Protein AF-A0A2L2YKZ9-F1 (afdb_monomer_lite)

Foldseek 3Di:
DVVVVVVVVVVVVVVVQVVVVHDPPPDDDDADPPNVLVVVLVVVVVVCVVVVHDDDPVNSVVSSVVSCVVVVDDDDD

InterPro domains:
  IPR006600 HTH CenpB-type DNA-binding domain [PF03221] (34-68)
  IPR009057 Homedomain-like superfamily [SSF46689] (32-74)

Organism: Parasteatoda tepidariorum (NCBI:txid114398)

Structure (mmCIF, N/CA/C/O backbone):
data_AF-A0A2L2YKZ9-F1
#
_entry.id   AF-A0A2L2YKZ9-F1
#
loop_
_atom_site.group_PDB
_atom_site.id
_atom_site.type_symbol
_atom_site.label_atom_id
_atom_site.label_alt_id
_atom_site.label_comp_id
_atom_site.label_asym_id
_atom_site.label_entity_id
_atom_site.label_seq_id
_atom_site.pdbx_PDB_ins_code
_atom_site.Cartn_x
_atom_site.Cartn_y
_atom_site.Cartn_z
_atom_site.occupancy
_atom_site.B_iso_or_equiv
_atom_site.auth_seq_id
_atom_site.auth_comp_id
_atom_site.auth_asym_id
_atom_site.auth_atom_id
_atom_site.pdbx_PDB_model_num
ATOM 1 N N . VAL A 1 1 ? -14.896 29.003 38.536 1.00 71.88 1 VAL A N 1
ATOM 2 C CA . VAL A 1 1 ? -13.435 29.240 38.626 1.00 71.88 1 VAL A CA 1
ATOM 3 C C . VAL A 1 1 ? -12.593 28.017 38.262 1.00 71.88 1 VAL A C 1
ATOM 5 O O . VAL A 1 1 ? -11.882 28.068 37.272 1.00 71.88 1 VAL A O 1
ATOM 8 N N . GLU A 1 2 ? -12.613 26.913 39.021 1.00 77.25 2 GLU A N 1
ATOM 9 C CA . GLU A 1 2 ? -11.689 25.787 38.750 1.00 77.25 2 GLU A CA 1
ATOM 10 C C . GLU A 1 2 ? -12.053 24.984 37.485 1.00 77.25 2 GLU A C 1
ATOM 12 O O . GLU A 1 2 ? -11.178 24.582 36.722 1.00 77.25 2 GLU A O 1
ATOM 17 N N . ILE A 1 3 ? -13.353 24.805 37.233 1.00 83.06 3 ILE A N 1
ATOM 18 C CA . ILE A 1 3 ? -13.876 24.153 36.021 1.00 83.06 3 ILE A CA 1
ATOM 19 C C . ILE A 1 3 ? -13.540 24.978 34.771 1.00 83.06 3 ILE A C 1
ATOM 21 O O . ILE A 1 3 ? -13.108 24.424 33.766 1.00 83.06 3 ILE A O 1
ATOM 25 N N . GLU A 1 4 ? -13.675 26.302 34.854 1.00 85.88 4 GLU A N 1
ATOM 26 C CA . GLU A 1 4 ? -13.358 27.227 33.756 1.00 85.88 4 GLU A CA 1
ATOM 27 C C . GLU A 1 4 ? -11.869 27.171 33.397 1.00 85.88 4 GLU A C 1
ATOM 29 O O . GLU A 1 4 ? -11.532 26.998 32.231 1.00 85.88 4 GLU A O 1
ATOM 34 N N . LYS A 1 5 ? -10.978 27.174 34.399 1.00 88.88 5 LYS A N 1
ATOM 35 C CA . LYS A 1 5 ? -9.526 27.025 34.188 1.00 88.88 5 LYS A CA 1
ATOM 36 C C . LYS A 1 5 ? -9.151 25.694 33.528 1.00 88.88 5 LYS A C 1
ATOM 38 O O . LYS A 1 5 ? -8.270 25.651 32.672 1.00 88.88 5 LYS A O 1
ATOM 43 N N . LYS A 1 6 ? -9.811 24.593 33.913 1.00 90.31 6 LYS A N 1
ATOM 44 C CA . LYS A 1 6 ? -9.607 23.280 33.272 1.00 90.31 6 LYS A CA 1
ATOM 45 C C . LYS A 1 6 ? -10.081 23.300 31.817 1.00 90.31 6 LYS A C 1
ATOM 47 O O . LYS A 1 6 ? -9.378 22.785 30.953 1.00 90.31 6 LYS A O 1
ATOM 52 N N . ASN A 1 7 ? -11.220 23.936 31.542 1.00 91.81 7 ASN A N 1
ATOM 53 C CA . ASN A 1 7 ? -11.744 24.091 30.186 1.00 91.81 7 ASN A CA 1
ATOM 54 C C . ASN A 1 7 ? -10.788 24.903 29.292 1.00 91.81 7 ASN A C 1
ATOM 56 O O . ASN A 1 7 ? -10.444 24.468 28.197 1.00 91.81 7 ASN A O 1
ATOM 60 N N . GLU A 1 8 ? -10.275 26.031 29.785 1.00 94.00 8 GLU A N 1
ATOM 61 C CA . GLU A 1 8 ? -9.285 26.850 29.070 1.00 94.00 8 GLU A CA 1
ATOM 62 C C . GLU A 1 8 ? -8.015 26.064 28.730 1.00 94.00 8 GLU A C 1
ATOM 64 O O . GLU A 1 8 ? -7.509 26.154 27.612 1.00 94.00 8 GLU A O 1
ATOM 69 N N . SER A 1 9 ? -7.521 25.245 29.663 1.00 92.00 9 SER A N 1
ATOM 70 C CA . SER A 1 9 ? -6.342 24.404 29.440 1.00 92.00 9 SER A CA 1
ATOM 71 C C . SER A 1 9 ? -6.562 23.378 28.321 1.00 92.00 9 SER A C 1
ATOM 73 O O . SER A 1 9 ? -5.697 23.221 27.456 1.00 92.00 9 SER A O 1
ATOM 75 N N . VAL A 1 10 ? -7.733 22.733 28.291 1.00 92.81 10 VAL A N 1
ATOM 76 C CA . VAL A 1 10 ? -8.111 21.784 27.231 1.00 92.81 10 VAL A CA 1
ATOM 77 C C . VAL A 1 10 ? -8.212 22.493 25.882 1.00 92.81 10 VAL A C 1
ATOM 79 O O . VAL A 1 10 ? -7.623 22.037 24.903 1.00 92.81 10 VAL A O 1
ATOM 82 N N . MET A 1 11 ? -8.900 23.634 25.830 1.00 94.81 11 MET A N 1
ATOM 83 C CA . MET A 1 11 ? -9.073 24.397 24.592 1.00 94.81 11 MET A CA 1
ATOM 84 C C . MET A 1 11 ? -7.741 24.929 24.059 1.00 94.81 11 MET A C 1
ATOM 86 O O . MET A 1 11 ? -7.504 24.911 22.851 1.00 94.81 11 MET A O 1
ATOM 90 N N . ASN A 1 12 ? -6.838 25.346 24.949 1.00 94.31 12 ASN A N 1
ATOM 91 C CA . ASN A 1 12 ? -5.497 25.764 24.565 1.00 94.31 12 ASN A CA 1
ATOM 92 C C . ASN A 1 12 ? -4.682 24.592 24.001 1.00 94.31 12 ASN A C 1
ATOM 94 O O . ASN A 1 12 ? -4.028 24.748 22.974 1.00 94.31 12 ASN A O 1
ATOM 98 N N . TYR A 1 13 ? -4.762 23.408 24.618 1.00 88.81 13 TYR A N 1
ATOM 99 C CA . TYR A 1 13 ? -4.106 22.209 24.096 1.00 88.81 13 TYR A CA 1
ATOM 100 C C . TYR A 1 13 ? -4.611 21.851 22.691 1.00 88.81 13 TYR A C 1
ATOM 102 O O . TYR A 1 13 ? -3.800 21.667 21.787 1.00 88.81 13 TYR A O 1
ATOM 110 N N . VAL A 1 14 ? -5.931 21.819 22.480 1.00 89.94 14 VAL A N 1
ATOM 111 C CA . VAL A 1 14 ? -6.528 21.544 21.161 1.00 89.94 14 VAL A CA 1
ATOM 112 C C . VAL A 1 14 ? -6.087 22.589 20.132 1.00 89.94 14 VAL A C 1
ATOM 114 O O . VAL A 1 14 ? -5.600 22.226 19.068 1.00 89.94 14 VAL A O 1
ATOM 117 N N . SER A 1 15 ? -6.140 23.877 20.482 1.00 91.94 15 SER A N 1
ATOM 118 C CA . SER A 1 15 ? -5.706 24.978 19.608 1.00 91.94 15 SER A CA 1
ATOM 119 C C . SER A 1 15 ? -4.234 24.870 19.197 1.00 91.94 15 SER A C 1
ATOM 121 O O . SER A 1 15 ? -3.893 25.078 18.032 1.00 91.94 15 SER A O 1
ATOM 123 N N . VAL A 1 16 ? -3.348 24.521 20.135 1.00 89.38 16 VAL A N 1
ATOM 124 C CA . VAL A 1 16 ? -1.922 24.293 19.852 1.00 89.38 16 VAL A CA 1
ATOM 125 C C . VAL A 1 16 ? -1.739 23.094 18.923 1.00 89.38 16 VAL A C 1
ATOM 127 O O . VAL A 1 16 ? -0.955 23.165 17.979 1.00 89.38 16 VAL A O 1
ATOM 130 N N . MET A 1 17 ? -2.477 22.010 19.158 1.00 87.62 17 MET A N 1
ATOM 131 C CA . MET A 1 17 ? -2.412 20.808 18.330 1.00 87.62 17 MET A CA 1
ATOM 132 C C . MET A 1 17 ? -2.904 21.067 16.904 1.00 87.62 17 MET A C 1
ATOM 134 O O . MET A 1 17 ? -2.232 20.659 15.961 1.00 87.62 17 MET A O 1
ATOM 138 N N . ASP A 1 18 ? -4.013 21.782 16.727 1.00 87.00 18 ASP A N 1
ATOM 139 C CA . ASP A 1 18 ? -4.553 22.100 15.401 1.00 87.00 18 ASP A CA 1
ATOM 140 C C . ASP A 1 18 ? -3.599 23.002 14.605 1.00 87.00 18 ASP A C 1
ATOM 142 O O . ASP A 1 18 ? -3.355 22.762 13.422 1.00 87.00 18 ASP A O 1
ATOM 146 N N . LYS A 1 19 ? -2.980 23.994 15.262 1.00 88.25 19 LYS A N 1
ATOM 147 C CA . LYS A 1 19 ? -1.976 24.874 14.635 1.00 88.25 19 LYS A CA 1
ATOM 148 C C . LYS A 1 19 ? -0.710 24.134 14.207 1.00 88.25 19 LYS A C 1
ATOM 150 O O . LYS A 1 19 ? -0.120 24.487 13.191 1.00 88.25 19 LYS A O 1
ATOM 155 N N . ASN A 1 20 ? -0.298 23.124 14.970 1.00 85.19 20 ASN A N 1
ATOM 156 C CA . ASN A 1 20 ? 0.958 22.403 14.753 1.00 85.19 20 ASN A CA 1
ATOM 157 C C . ASN A 1 20 ? 0.795 21.136 13.892 1.00 85.19 20 ASN A C 1
ATOM 159 O O . ASN A 1 20 ? 1.721 20.331 13.805 1.00 85.19 20 ASN A O 1
ATOM 163 N N . ASN A 1 21 ? -0.366 20.951 13.247 1.00 81.94 21 ASN A N 1
ATOM 164 C CA . ASN A 1 21 ? -0.705 19.742 12.489 1.00 81.94 21 ASN A CA 1
ATOM 165 C C . ASN A 1 21 ? -0.595 18.460 13.347 1.00 81.94 21 ASN A C 1
ATOM 167 O O . ASN A 1 21 ? -0.140 17.401 12.908 1.00 81.94 21 ASN A O 1
ATOM 171 N N . GLY A 1 22 ? -1.015 18.571 14.605 1.00 82.31 22 GLY A N 1
ATOM 172 C CA . GLY A 1 22 ? -0.892 17.554 15.636 1.00 82.31 22 GLY A CA 1
ATOM 173 C C . GLY A 1 22 ? 0.432 17.624 16.400 1.00 82.31 22 GLY A C 1
ATOM 174 O O . GLY A 1 22 ? 1.079 18.659 16.499 1.00 82.31 22 GLY A O 1
ATOM 175 N N . ASN A 1 23 ? 0.813 16.491 16.988 1.00 82.31 23 ASN A N 1
ATOM 176 C CA . ASN A 1 23 ? 2.114 16.322 17.625 1.00 82.31 23 ASN A CA 1
ATOM 177 C C . ASN A 1 23 ? 3.020 15.576 16.635 1.00 82.31 23 ASN A C 1
ATOM 179 O O . ASN A 1 23 ? 2.756 14.413 16.321 1.00 82.31 23 ASN A O 1
ATOM 183 N N 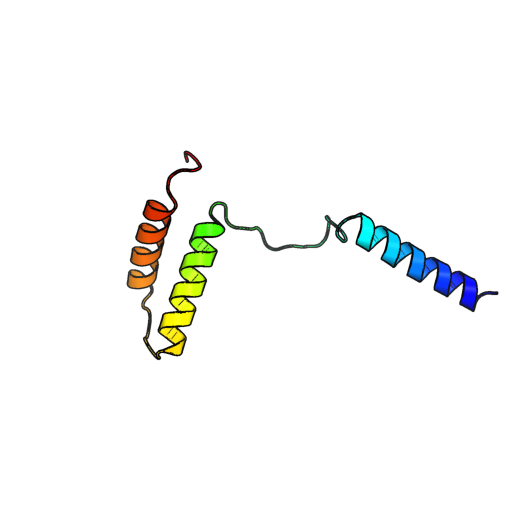. LEU A 1 24 ? 4.048 16.262 16.133 1.00 76.88 24 LEU A N 1
ATOM 184 C CA . LEU A 1 24 ? 5.001 15.729 15.155 1.00 76.88 24 LEU A CA 1
ATOM 185 C C . LEU A 1 24 ? 5.908 14.634 15.747 1.00 76.88 24 LEU A C 1
ATOM 187 O O . LEU A 1 24 ? 6.408 13.801 14.998 1.00 76.88 24 LEU A O 1
ATOM 191 N N . ASP A 1 25 ? 6.026 14.566 17.078 1.00 81.38 25 ASP A N 1
ATOM 192 C CA . ASP A 1 25 ? 6.755 13.524 17.819 1.00 81.38 25 ASP A CA 1
ATOM 193 C C . ASP A 1 25 ? 5.897 12.278 18.093 1.00 81.38 25 ASP A C 1
ATOM 195 O O . ASP A 1 25 ? 6.296 11.364 18.823 1.00 81.38 25 ASP A O 1
ATOM 199 N N . ARG A 1 26 ? 4.681 12.213 17.535 1.00 83.12 26 ARG A N 1
ATOM 200 C CA . ARG A 1 26 ? 3.874 10.993 17.603 1.00 83.12 26 ARG A CA 1
ATOM 201 C C . ARG A 1 26 ? 4.624 9.849 16.934 1.00 83.12 26 ARG A C 1
ATOM 203 O O . ARG A 1 26 ? 5.192 9.981 15.854 1.00 83.12 26 ARG A O 1
ATOM 210 N N . LYS A 1 27 ? 4.553 8.676 17.560 1.00 87.00 27 LYS A N 1
ATOM 211 C CA . LYS A 1 27 ? 5.063 7.440 16.973 1.00 87.00 27 LYS A CA 1
ATOM 212 C C . LYS A 1 27 ? 4.275 7.117 15.701 1.00 87.00 27 LYS A C 1
ATOM 214 O O . LYS A 1 27 ? 3.144 6.643 15.776 1.00 87.00 27 LYS A O 1
ATOM 219 N N . CYS A 1 28 ? 4.895 7.350 14.553 1.00 82.75 28 CYS A N 1
ATOM 220 C CA . CYS A 1 28 ? 4.357 7.020 13.238 1.00 82.75 28 CYS A CA 1
ATOM 221 C C . CYS A 1 28 ? 5.117 5.840 12.622 1.00 82.75 28 CYS A C 1
ATOM 223 O O . CYS A 1 28 ? 6.271 5.572 12.963 1.00 82.75 28 CYS A O 1
ATOM 225 N N . MET A 1 29 ? 4.468 5.132 11.695 1.00 86.62 29 MET A N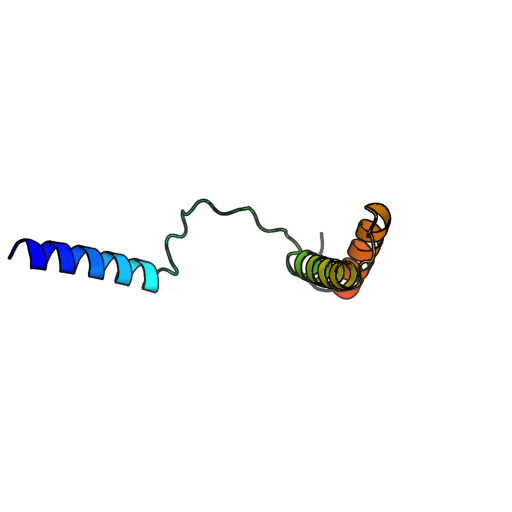 1
ATOM 226 C CA . MET A 1 29 ? 5.156 4.150 10.858 1.00 86.62 29 MET A CA 1
ATOM 227 C C . MET A 1 29 ? 6.030 4.878 9.839 1.00 86.62 29 MET A C 1
ATOM 229 O O . MET A 1 29 ? 5.623 5.897 9.281 1.00 86.62 29 MET A O 1
ATOM 233 N N . LYS A 1 30 ? 7.227 4.346 9.580 1.00 84.19 30 LYS A N 1
ATOM 234 C CA . LYS A 1 30 ? 8.088 4.858 8.514 1.00 84.19 30 LYS A CA 1
ATOM 235 C C . LYS A 1 30 ? 7.372 4.686 7.173 1.00 84.19 30 LYS A C 1
ATOM 237 O O . LYS A 1 30 ? 6.963 3.575 6.840 1.00 84.19 30 LYS A O 1
ATOM 242 N N . MET A 1 31 ? 7.237 5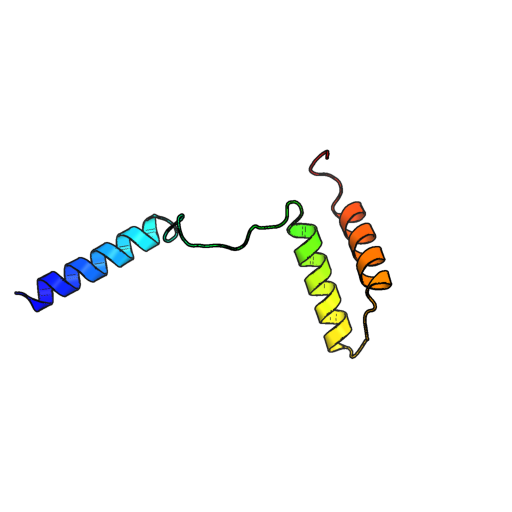.776 6.423 1.00 82.81 31 MET A N 1
ATOM 243 C CA . MET A 1 31 ? 6.706 5.729 5.063 1.00 82.81 31 MET A CA 1
ATOM 244 C C . MET A 1 31 ? 7.749 5.174 4.094 1.00 82.81 31 MET A C 1
ATOM 246 O O . MET A 1 31 ? 8.958 5.315 4.303 1.00 82.81 31 MET A O 1
ATOM 250 N N . SER A 1 32 ? 7.266 4.529 3.039 1.00 83.19 32 SER A N 1
ATOM 251 C CA . SER A 1 32 ? 8.101 4.067 1.938 1.00 83.19 32 SER A CA 1
ATOM 252 C C . SER A 1 32 ? 8.660 5.244 1.148 1.00 83.19 32 SE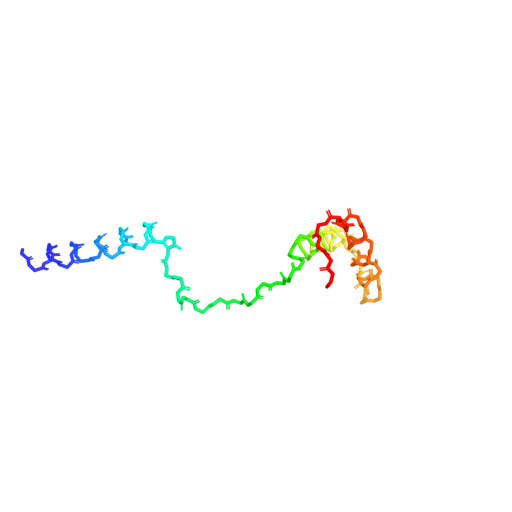R A C 1
ATOM 254 O O . SER A 1 32 ? 8.002 6.275 1.011 1.00 83.19 32 SER A O 1
ATOM 256 N N . THR A 1 33 ? 9.864 5.082 0.598 1.00 85.06 33 THR A N 1
ATOM 257 C CA . THR A 1 33 ? 10.473 6.075 -0.298 1.00 85.06 33 THR A CA 1
ATOM 258 C C . THR A 1 33 ? 9.606 6.312 -1.537 1.00 85.06 33 THR A C 1
ATOM 260 O O . THR A 1 33 ? 9.519 7.438 -2.014 1.00 85.06 33 THR A O 1
ATOM 263 N N . ASN A 1 34 ? 8.911 5.270 -2.008 1.00 85.75 34 ASN A N 1
ATOM 264 C CA . ASN A 1 34 ? 8.063 5.306 -3.198 1.00 85.75 34 ASN A CA 1
ATOM 265 C C . ASN A 1 34 ? 6.584 5.127 -2.826 1.00 85.75 34 ASN A C 1
ATOM 267 O O . ASN A 1 34 ? 5.901 4.237 -3.331 1.00 85.75 34 ASN A O 1
ATOM 271 N N . ASP A 1 35 ? 6.082 5.986 -1.939 1.00 89.50 35 ASP A N 1
ATOM 272 C CA . ASP A 1 35 ? 4.703 5.938 -1.432 1.00 89.50 35 ASP A CA 1
ATOM 273 C C . ASP A 1 35 ? 3.634 5.951 -2.549 1.00 89.50 35 ASP A C 1
ATOM 275 O O . ASP A 1 35 ? 2.590 5.314 -2.423 1.00 89.50 35 ASP A O 1
ATOM 279 N N . GLU A 1 36 ? 3.899 6.604 -3.687 1.00 89.81 36 GLU A N 1
ATOM 280 C CA . GLU A 1 36 ? 3.001 6.579 -4.854 1.00 89.81 36 GLU A CA 1
ATOM 281 C C . GLU A 1 36 ? 2.880 5.182 -5.485 1.00 89.81 36 GLU A C 1
ATOM 283 O O . GLU A 1 36 ? 1.775 4.756 -5.838 1.00 89.81 36 GLU A O 1
ATOM 288 N N . VAL A 1 37 ? 3.995 4.447 -5.583 1.00 92.38 37 VAL A N 1
ATOM 289 C CA . VAL A 1 37 ? 4.021 3.068 -6.097 1.00 92.38 37 VAL A CA 1
ATOM 290 C C . VAL A 1 37 ? 3.246 2.156 -5.151 1.00 92.38 37 VAL A C 1
ATOM 292 O O . VAL A 1 37 ? 2.393 1.391 -5.605 1.00 92.38 37 VAL A O 1
ATOM 295 N N . ASP A 1 38 ? 3.481 2.284 -3.845 1.00 92.12 38 ASP A N 1
ATOM 296 C CA . ASP A 1 38 ? 2.814 1.466 -2.829 1.00 92.12 38 ASP A CA 1
ATOM 297 C C . ASP A 1 38 ? 1.303 1.721 -2.797 1.00 92.12 38 ASP A C 1
ATOM 299 O O . ASP A 1 38 ? 0.511 0.775 -2.769 1.00 92.12 38 ASP A O 1
ATOM 303 N N . LYS A 1 39 ? 0.877 2.988 -2.891 1.00 93.50 39 LYS A N 1
ATOM 304 C CA . LYS A 1 39 ? -0.543 3.361 -2.988 1.00 93.50 39 LYS A CA 1
ATOM 305 C C . LYS A 1 39 ? -1.206 2.770 -4.228 1.00 93.50 39 LYS A C 1
ATOM 307 O O . LYS A 1 39 ? -2.285 2.184 -4.124 1.00 93.50 39 LYS A O 1
ATOM 312 N N . ALA A 1 40 ? -0.577 2.906 -5.395 1.00 94.69 40 ALA A N 1
ATOM 313 C CA . ALA A 1 40 ? -1.114 2.368 -6.641 1.00 94.69 40 ALA A CA 1
ATOM 314 C C . ALA A 1 40 ? -1.214 0.836 -6.605 1.00 94.69 40 ALA A C 1
ATOM 316 O O . ALA A 1 40 ? -2.241 0.273 -6.996 1.00 94.69 40 ALA A O 1
ATOM 317 N N . LEU A 1 41 ? -0.181 0.167 -6.083 1.00 95.62 41 LEU A N 1
ATOM 318 C CA . LEU A 1 41 ? -0.166 -1.280 -5.899 1.00 95.62 41 LEU A CA 1
ATOM 319 C C . LEU A 1 41 ? -1.288 -1.735 -4.968 1.00 95.62 41 LEU A C 1
ATOM 321 O O . LEU A 1 41 ? -2.003 -2.683 -5.295 1.00 95.62 41 LEU A O 1
ATOM 325 N N . TYR A 1 42 ? -1.463 -1.053 -3.836 1.00 95.81 42 TYR A N 1
ATOM 326 C CA . TYR A 1 42 ? -2.486 -1.394 -2.856 1.00 95.81 42 TYR A CA 1
ATOM 327 C C . TYR A 1 42 ? -3.901 -1.227 -3.420 1.00 95.81 42 TYR A C 1
ATOM 329 O O . TYR A 1 42 ? -4.730 -2.126 -3.276 1.00 95.81 42 TYR A O 1
ATOM 337 N N . LEU A 1 43 ? -4.174 -0.127 -4.130 1.00 97.25 43 LEU A N 1
ATOM 338 C CA . LEU A 1 43 ? -5.468 0.089 -4.784 1.00 97.25 43 LEU A CA 1
ATOM 339 C C . LEU A 1 43 ? -5.755 -0.979 -5.840 1.00 97.25 43 LEU A C 1
ATOM 341 O O . LEU A 1 43 ? -6.849 -1.545 -5.858 1.00 97.25 43 LEU A O 1
ATOM 345 N N . TRP A 1 44 ? -4.771 -1.296 -6.683 1.00 96.94 44 TRP A N 1
ATOM 346 C CA . TRP A 1 44 ? -4.900 -2.376 -7.657 1.00 96.94 44 TRP A CA 1
ATOM 347 C C . TRP A 1 44 ? -5.165 -3.718 -6.963 1.00 96.94 44 TRP A C 1
ATOM 349 O O . TRP A 1 44 ? -6.088 -4.435 -7.346 1.00 96.94 44 TRP A O 1
ATOM 359 N N . PHE A 1 45 ? -4.426 -4.045 -5.901 1.00 97.69 45 PHE A N 1
ATOM 360 C CA . PHE A 1 45 ? -4.637 -5.273 -5.136 1.00 97.69 45 PHE A CA 1
ATOM 361 C C . PHE A 1 45 ? -6.069 -5.360 -4.590 1.00 97.69 45 PHE A C 1
ATOM 363 O O . PHE A 1 45 ? -6.733 -6.379 -4.778 1.00 97.69 45 PHE A O 1
ATOM 370 N N . LEU A 1 46 ? -6.579 -4.283 -3.983 1.00 97.44 46 LEU A N 1
ATOM 371 C CA . LEU A 1 46 ? -7.950 -4.229 -3.470 1.00 97.44 46 LEU A CA 1
ATOM 372 C C . LEU A 1 46 ? -9.000 -4.418 -4.571 1.00 97.44 46 LEU A C 1
ATOM 374 O O . LEU A 1 46 ? -9.968 -5.143 -4.354 1.00 97.44 46 LEU A O 1
ATOM 378 N N . GLN A 1 47 ? -8.801 -3.819 -5.747 1.00 97.44 47 GLN A N 1
ATOM 379 C CA . GLN A 1 47 ? -9.701 -3.991 -6.894 1.00 97.44 47 GLN A CA 1
ATOM 380 C C . GLN A 1 47 ? -9.758 -5.448 -7.367 1.00 97.44 47 GLN A C 1
ATOM 382 O O . GLN A 1 47 ? -10.830 -5.974 -7.634 1.00 97.44 47 GLN A O 1
ATOM 387 N N . ASN A 1 48 ? -8.622 -6.137 -7.437 1.00 96.94 48 ASN A N 1
ATOM 388 C CA . ASN A 1 48 ? -8.609 -7.551 -7.824 1.00 96.94 48 ASN A CA 1
ATOM 389 C C . ASN A 1 48 ? -9.251 -8.424 -6.732 1.00 96.94 48 ASN A C 1
ATOM 391 O O . ASN A 1 48 ? -10.018 -9.342 -7.021 1.00 96.94 48 ASN A O 1
ATOM 395 N N . ARG A 1 49 ? -8.996 -8.109 -5.456 1.00 96.00 49 ARG A N 1
ATOM 396 C CA . ARG A 1 49 ? -9.593 -8.822 -4.319 1.00 96.00 49 ARG A CA 1
ATOM 397 C C . ARG A 1 49 ? -11.107 -8.647 -4.247 1.00 96.00 49 ARG A C 1
ATOM 399 O O . ARG A 1 49 ? -11.786 -9.616 -3.915 1.00 96.00 49 ARG A O 1
ATOM 406 N N . SER A 1 50 ? -11.639 -7.467 -4.570 1.00 97.44 50 SER A N 1
ATOM 407 C CA . SER A 1 50 ? -13.090 -7.244 -4.613 1.00 97.44 50 SER A CA 1
ATOM 408 C C . SER A 1 50 ? -13.767 -8.030 -5.738 1.00 97.44 50 SER A C 1
ATOM 410 O O . SER A 1 50 ? -14.922 -8.421 -5.595 1.00 97.44 50 SER A O 1
ATOM 412 N N . LEU A 1 51 ? -13.029 -8.350 -6.804 1.00 97.44 51 LEU A N 1
ATOM 413 C CA . LEU A 1 51 ? -13.452 -9.263 -7.870 1.00 97.44 51 LEU A CA 1
ATOM 414 C C . LEU A 1 51 ? -13.259 -10.748 -7.512 1.00 97.44 51 LEU A C 1
ATOM 416 O O . LEU A 1 51 ? -13.463 -11.618 -8.356 1.00 97.44 51 LEU A O 1
ATOM 420 N N . GLY A 1 52 ? -12.835 -11.061 -6.284 1.00 96.94 52 GLY A N 1
ATOM 421 C CA . GLY A 1 52 ? -12.571 -12.430 -5.839 1.00 96.94 52 GLY A CA 1
ATOM 422 C C . GLY A 1 52 ? -11.309 -13.050 -6.443 1.00 96.94 52 GLY A C 1
ATOM 423 O O . GLY A 1 52 ? -11.097 -14.253 -6.298 1.00 96.94 52 GLY A O 1
ATOM 424 N N . GLN A 1 53 ? -10.454 -12.261 -7.099 1.00 95.88 53 GLN A N 1
ATOM 425 C CA . GLN A 1 53 ? -9.248 -12.774 -7.738 1.00 95.88 53 GLN A CA 1
ATOM 426 C C . GLN A 1 53 ? -8.135 -12.977 -6.696 1.00 95.88 53 GLN A C 1
ATOM 428 O O . GLN A 1 53 ? -7.772 -12.040 -5.973 1.00 95.88 53 GLN A O 1
ATOM 433 N N . PRO A 1 54 ? -7.573 -14.193 -6.578 1.00 94.69 54 PRO A N 1
ATOM 434 C CA . PRO A 1 54 ? -6.406 -14.424 -5.742 1.00 94.69 54 PRO A CA 1
ATOM 435 C C . PRO A 1 54 ? -5.161 -13.826 -6.406 1.00 94.69 54 PRO A C 1
ATOM 437 O O . PRO A 1 54 ? -4.883 -14.085 -7.574 1.00 94.69 54 PRO A O 1
ATOM 440 N N . ILE A 1 55 ? -4.391 -13.047 -5.645 1.00 96.56 55 ILE A N 1
ATOM 441 C CA . ILE A 1 55 ? -3.111 -12.490 -6.095 1.00 96.56 55 ILE A CA 1
ATOM 442 C C . ILE A 1 55 ? -1.984 -13.234 -5.387 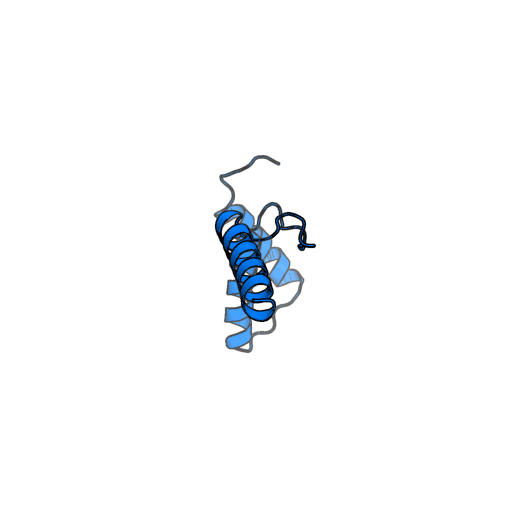1.00 96.56 55 ILE A C 1
ATOM 444 O O . ILE A 1 55 ? -1.921 -13.257 -4.158 1.00 96.56 55 ILE A O 1
ATOM 448 N N . SER A 1 56 ? -1.092 -13.835 -6.173 1.00 96.50 56 SER A N 1
ATOM 449 C CA . SER A 1 56 ? 0.127 -14.465 -5.672 1.00 96.50 56 SER A CA 1
ATOM 450 C C . SER A 1 56 ? 1.225 -13.427 -5.418 1.00 96.50 56 SER A C 1
ATOM 452 O O . SER A 1 56 ? 1.225 -12.344 -6.005 1.00 96.50 56 SER A O 1
ATOM 454 N N . GLY A 1 57 ? 2.203 -13.774 -4.576 1.00 95.50 57 GLY A N 1
ATOM 455 C CA . GLY A 1 57 ? 3.350 -12.900 -4.304 1.00 95.50 57 GLY A CA 1
ATOM 456 C C . GLY A 1 57 ? 4.141 -12.537 -5.567 1.00 95.50 57 GLY A C 1
ATOM 457 O O . GLY A 1 57 ? 4.473 -11.375 -5.759 1.00 95.50 57 GLY A O 1
ATOM 458 N N . HIS A 1 58 ? 4.362 -13.497 -6.472 1.00 96.81 58 HIS A N 1
ATOM 459 C CA . HIS A 1 58 ? 5.055 -13.252 -7.743 1.00 96.81 58 HIS A CA 1
ATOM 460 C C . HIS A 1 58 ? 4.312 -12.237 -8.624 1.00 96.81 58 HIS A C 1
ATOM 462 O O . HIS A 1 58 ? 4.921 -11.291 -9.113 1.00 96.81 58 HIS A O 1
ATOM 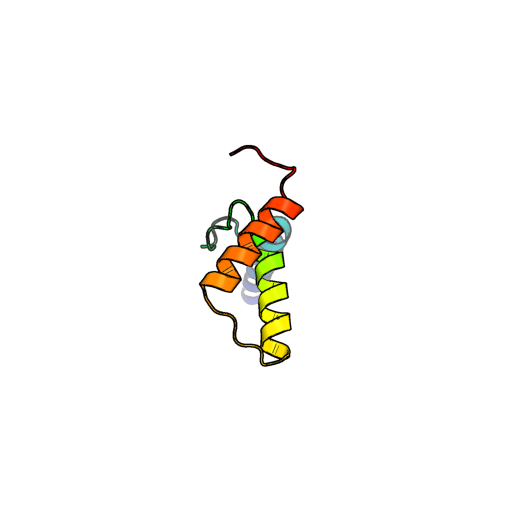468 N N . LEU A 1 59 ? 2.985 -12.368 -8.748 1.00 96.62 59 LEU A N 1
ATOM 469 C CA . LEU A 1 59 ? 2.164 -11.420 -9.506 1.00 96.62 59 LEU A CA 1
ATOM 470 C C . LEU A 1 59 ? 2.181 -10.019 -8.872 1.00 96.62 59 LEU A C 1
ATOM 472 O O . LEU A 1 59 ? 2.164 -9.007 -9.574 1.00 96.62 59 LEU A O 1
ATOM 476 N N . LEU A 1 60 ? 2.229 -9.955 -7.539 1.00 96.06 60 LEU A N 1
ATOM 477 C CA . LEU A 1 60 ? 2.380 -8.698 -6.816 1.00 96.06 60 LEU A CA 1
ATOM 478 C C . LEU A 1 60 ? 3.733 -8.041 -7.136 1.00 96.06 60 LEU A C 1
ATOM 480 O O . LEU A 1 60 ? 3.760 -6.851 -7.439 1.00 96.06 60 LEU A O 1
ATOM 484 N N . CYS A 1 61 ? 4.829 -8.807 -7.149 1.00 95.94 61 CYS A N 1
ATOM 485 C CA . CYS A 1 61 ? 6.160 -8.318 -7.526 1.00 95.94 61 CYS A CA 1
ATOM 486 C C . CYS A 1 61 ? 6.206 -7.793 -8.969 1.00 95.94 61 CYS A C 1
ATOM 488 O O . CYS A 1 61 ? 6.707 -6.694 -9.202 1.00 95.94 61 CYS A O 1
ATOM 490 N N . GLU A 1 62 ? 5.641 -8.525 -9.931 1.00 96.25 62 GLU A N 1
ATOM 491 C CA . GLU A 1 62 ? 5.539 -8.065 -11.324 1.00 96.25 62 GLU A CA 1
ATOM 492 C C . GLU A 1 62 ? 4.773 -6.742 -11.425 1.00 96.25 62 GLU A C 1
ATOM 494 O O . GLU A 1 62 ? 5.167 -5.824 -12.149 1.00 96.25 62 GLU A O 1
ATOM 499 N N . ARG A 1 63 ? 3.691 -6.604 -10.650 1.00 95.88 63 ARG A N 1
ATOM 500 C CA . ARG A 1 63 ? 2.897 -5.377 -10.638 1.00 95.88 63 ARG A CA 1
ATOM 501 C C . ARG A 1 63 ? 3.637 -4.199 -10.004 1.00 95.88 63 ARG A C 1
ATOM 503 O O . ARG A 1 63 ? 3.487 -3.079 -10.491 1.00 95.88 63 ARG A O 1
ATOM 510 N N . VAL A 1 64 ? 4.439 -4.436 -8.962 1.00 94.38 64 VAL A N 1
ATOM 511 C CA . VAL A 1 64 ? 5.319 -3.411 -8.373 1.00 94.38 64 VAL A CA 1
ATOM 512 C C . VAL A 1 64 ? 6.267 -2.863 -9.429 1.00 94.38 64 VAL A C 1
ATOM 514 O O . VAL A 1 64 ? 6.354 -1.648 -9.576 1.00 94.38 64 VAL A O 1
ATOM 517 N N . LEU A 1 65 ? 6.929 -3.735 -10.196 1.00 94.06 65 LEU A N 1
ATOM 518 C CA . LEU A 1 65 ? 7.859 -3.320 -11.250 1.00 94.06 65 LEU A CA 1
ATOM 519 C C . LEU A 1 65 ? 7.155 -2.487 -12.326 1.00 94.06 65 LEU A C 1
ATOM 521 O O . LEU A 1 65 ? 7.651 -1.427 -12.701 1.00 94.06 65 LEU A O 1
ATOM 525 N N . PHE A 1 66 ? 5.960 -2.910 -12.746 1.00 94.00 66 PHE A N 1
ATOM 526 C CA . PHE A 1 66 ? 5.137 -2.152 -13.689 1.00 94.00 66 PHE A CA 1
ATOM 527 C C . PHE A 1 66 ? 4.813 -0.738 -13.182 1.00 94.00 66 PHE A C 1
ATOM 529 O O . PHE A 1 66 ? 4.930 0.238 -13.924 1.00 94.00 66 PHE A O 1
ATOM 536 N N . PHE A 1 67 ? 4.397 -0.604 -11.920 1.00 92.81 67 PHE A N 1
ATOM 537 C CA . PHE A 1 67 ? 4.105 0.707 -11.345 1.00 92.81 67 PHE A CA 1
ATOM 538 C C . PHE A 1 67 ? 5.372 1.534 -11.151 1.00 92.81 67 PHE A C 1
ATOM 540 O O . PHE A 1 67 ? 5.370 2.716 -11.476 1.00 92.81 67 PHE A O 1
ATOM 547 N N . HIS A 1 68 ? 6.462 0.920 -10.704 1.00 90.88 68 HIS A N 1
ATOM 548 C CA . HIS A 1 68 ? 7.746 1.592 -10.568 1.00 90.88 68 HIS A CA 1
ATOM 549 C C . HIS A 1 68 ? 8.236 2.167 -11.904 1.00 90.88 68 HIS A C 1
ATOM 551 O O . HIS A 1 68 ? 8.691 3.302 -11.937 1.00 90.88 68 HIS A O 1
ATOM 557 N N . GLU A 1 69 ? 8.096 1.442 -13.015 1.00 90.12 69 GLU A N 1
ATOM 558 C CA . GLU A 1 69 ? 8.419 1.958 -14.351 1.00 90.12 69 GLU A CA 1
ATOM 559 C C . GLU A 1 69 ? 7.469 3.091 -14.768 1.00 90.12 69 GLU A C 1
ATOM 561 O O . GLU A 1 69 ? 7.905 4.139 -15.245 1.00 90.12 69 GLU A O 1
ATOM 566 N N . LYS A 1 70 ? 6.163 2.921 -14.535 1.00 88.12 70 LYS A N 1
ATOM 567 C CA . LYS A 1 70 ? 5.138 3.897 -14.930 1.00 88.12 70 LYS A CA 1
ATOM 568 C C . LYS A 1 70 ? 5.230 5.218 -14.162 1.00 88.12 70 LYS A C 1
ATOM 570 O O . LYS A 1 70 ? 4.972 6.274 -14.738 1.00 88.12 70 LYS A O 1
ATOM 575 N N . PHE A 1 71 ? 5.587 5.158 -12.882 1.00 83.44 71 PHE A N 1
ATOM 576 C CA . PHE A 1 71 ? 5.833 6.322 -12.025 1.00 83.44 71 PHE A CA 1
ATOM 577 C C . PHE A 1 71 ? 7.308 6.758 -12.044 1.00 83.44 71 PHE A C 1
ATOM 579 O O . PHE A 1 71 ? 7.655 7.822 -11.531 1.00 83.44 71 PHE A O 1
ATOM 586 N N . GLY A 1 72 ? 8.173 5.971 -12.687 1.00 65.75 72 GLY A N 1
ATOM 587 C CA . GLY A 1 72 ? 9.623 6.117 -12.756 1.00 65.75 72 GLY A CA 1
ATOM 588 C C . GLY A 1 72 ? 10.088 7.258 -13.649 1.00 65.75 72 GLY A C 1
ATOM 589 O O . GLY A 1 72 ? 10.784 7.039 -14.635 1.00 65.75 72 GLY A O 1
ATOM 590 N N . ARG A 1 73 ? 9.734 8.492 -13.279 1.00 58.94 73 ARG A N 1
ATOM 591 C CA . ARG A 1 73 ? 10.464 9.719 -13.629 1.00 58.94 73 ARG A CA 1
ATOM 592 C C . ARG A 1 73 ? 10.331 10.792 -12.545 1.00 58.94 73 ARG A C 1
ATOM 594 O O . ARG A 1 73 ? 10.026 11.927 -12.880 1.00 58.94 73 ARG A O 1
ATOM 601 N N . LYS A 1 74 ? 10.600 10.483 -11.271 1.00 56.34 74 LYS A N 1
ATOM 602 C CA . LYS A 1 74 ? 11.059 11.479 -10.276 1.00 56.34 74 LYS A CA 1
ATOM 603 C C . LYS A 1 74 ? 11.881 10.800 -9.175 1.00 56.34 74 LYS A C 1
ATOM 605 O O . LYS A 1 74 ? 11.336 10.420 -8.152 1.00 56.34 74 LYS A O 1
ATOM 610 N N . GLY A 1 75 ? 13.191 10.681 -9.383 1.00 49.53 75 GLY A N 1
ATOM 611 C CA . GLY A 1 75 ? 14.138 10.299 -8.330 1.00 49.53 75 GLY A CA 1
ATOM 612 C C . GLY A 1 75 ? 15.076 9.181 -8.757 1.00 49.53 75 GLY A C 1
ATOM 613 O O . GLY A 1 75 ? 14.673 8.032 -8.884 1.00 49.53 75 GLY A O 1
ATOM 614 N N . THR A 1 76 ? 16.327 9.547 -9.011 1.00 46.09 76 THR A N 1
ATOM 615 C CA . THR A 1 76 ? 17.470 8.634 -9.075 1.00 46.09 76 THR A CA 1
ATOM 616 C C . THR A 1 76 ? 17.619 7.891 -7.745 1.00 46.09 76 THR A C 1
ATOM 618 O O . THR A 1 76 ? 17.430 8.510 -6.696 1.00 46.09 76 THR A O 1
ATOM 621 N N . PHE A 1 77 ? 17.946 6.596 -7.810 1.00 47.00 77 PHE A N 1
ATOM 622 C CA . PHE A 1 77 ? 18.386 5.796 -6.661 1.00 47.00 77 PHE A CA 1
ATOM 623 C C . PHE A 1 77 ? 19.620 6.399 -5.982 1.00 47.00 77 PHE A C 1
ATOM 625 O O . PHE A 1 77 ? 20.448 6.997 -6.709 1.00 47.00 77 PHE A O 1
#

Sequence (77 aa):
VEIEKKNESVMNYVSVMDKNNGNLDRKCMKMSTNDEVDKALYLWFLQNRSLGQPISGHLLCERVLFFHEKFGRKGTF

Secondary structure (DSSP, 8-state):
-HHHHHHHHHHHHHHHHHHTTS-TTS--PPPPTTHHHHHHHHHHHHHHHHTT----HHHHHHHHHHHHHHH-SS---

Radius of gyration: 21.74 Å; chains: 1; bounding box: 32×44×54 Å

pLDDT: mean 87.71, std 11.53, range [46.09, 97.69]